Protein AF-Q0IAP7-F1 (afdb_monomer)

Secondary structure (DSSP, 8-state):
--HHHHHHHTT-EEEEEEEEEETTS-HHHHHHHHHHHHHHHHTSTTEEEEEEEEEEEETTEEEEEEEEEE--SSHHHHHHHHHHHHHHHHHHHHHTT---PPPPP-----------

pLDDT: mean 73.9, std 14.33, range [40.41, 90.19]

Sequence (116 aa):
MLMRLDESLARIHCYEITIGDSCSTDSEQLVRVPDLRRSAVNDDLHLHYFDCRLLKIFSCRYVYDLKISSLHRMQYDFGDSVLRLQQLFIQVLTENNIEFRFPSQALFVESFYSEL

Foldseek 3Di:
DPVVVVVVPPAFDKDKDKDKFALVDDPVLVVCLFVLLQVLQVVDPFKHWDDKDQDDCDLRIGIIITMMTGPDPDPVVVVVVVVVSVVSSQVSCVVSVTHHDDRDDDDDDDPPPPDD

Radius of gyration: 20.18 Å; Cα contacts (8 Å, |Δi|>4): 138; chains: 1; bounding box: 42×42×74 Å

Nearest PDB structures (foldseek):
  6zyd-assembly1_E  TM=8.419E-01  e=1.193E-04  Escherichia coli K-12
  8tdj-assembly1_B  TM=6.997E-01  e=2.767E-04  Arabidopsis thaliana
  7n5e-assembly1_F  TM=6.146E-01  e=3.359E-04  Dionaea muscipula
  3udc-assembly1_G  TM=7.265E-01  e=8.001E-03  Caldanaerobacter subterraneus subsp. tengcongensis MB4
  3t9n-assembly1_A  TM=6.974E-01  e=9.106E-03  Caldanaerobacter subterraneus subsp. tengcongensis

Mean predicted aligned error: 11.21 Å

Solvent-accessible surface area (backbone atoms only — not comparable to full-atom values): 6991 Å² total; per-residue (Å²): 143,66,70,74,58,58,72,69,59,73,61,71,47,74,44,81,45,80,47,72,39,27,58,87,44,51,74,75,56,58,71,43,49,48,58,55,49,45,52,54,38,62,72,38,91,50,41,41,73,74,49,59,44,83,72,48,78,53,73,68,20,44,26,28,41,36,34,32,37,35,65,58,91,47,73,64,62,42,51,53,49,51,53,51,46,52,52,45,48,53,50,58,32,47,79,68,69,40,56,76,62,73,88,69,81,90,81,84,79,83,80,80,77,77,85,127

Structure (mmCIF, N/CA/C/O backbone):
data_AF-Q0IAP7-F1
#
_entry.id   AF-Q0IAP7-F1
#
loop_
_atom_site.group_PDB
_atom_site.id
_atom_site.type_symbol
_atom_site.label_atom_id
_atom_site.label_alt_id
_atom_site.label_comp_id
_atom_site.label_asym_id
_atom_site.label_entity_id
_atom_site.label_seq_id
_atom_site.pdbx_PDB_ins_code
_atom_site.Cartn_x
_atom_site.Cartn_y
_atom_site.Cartn_z
_atom_site.occupancy
_atom_site.B_iso_or_equiv
_atom_site.auth_seq_id
_atom_site.auth_comp_id
_atom_site.auth_asym_id
_atom_site.auth_atom_id
_atom_site.pdbx_PDB_model_num
ATOM 1 N N . MET A 1 1 ? 21.430 -22.429 -25.562 1.00 41.62 1 MET A N 1
ATOM 2 C CA . MET A 1 1 ? 20.606 -21.216 -25.363 1.00 41.62 1 MET A CA 1
ATOM 3 C C . MET A 1 1 ? 20.065 -21.203 -23.935 1.00 41.62 1 MET A C 1
ATOM 5 O O . MET A 1 1 ? 18.926 -21.577 -23.719 1.00 41.62 1 MET A O 1
ATOM 9 N N . LEU A 1 2 ? 20.897 -20.835 -22.959 1.00 46.38 2 LEU A N 1
ATOM 10 C CA . LEU A 1 2 ? 20.485 -20.634 -21.555 1.00 46.38 2 LEU A CA 1
ATOM 11 C C . LEU A 1 2 ? 20.930 -19.258 -21.014 1.00 46.38 2 LEU A C 1
ATOM 13 O O . LEU A 1 2 ? 20.335 -18.751 -20.077 1.00 46.38 2 LEU A O 1
ATOM 17 N N . MET A 1 3 ? 21.886 -18.590 -21.673 1.00 40.41 3 MET A N 1
ATOM 18 C CA . MET A 1 3 ? 22.443 -17.298 -21.237 1.00 40.41 3 MET A CA 1
ATOM 19 C C . MET A 1 3 ? 21.501 -16.086 -21.347 1.00 40.41 3 MET A C 1
ATOM 21 O O . MET A 1 3 ? 21.787 -15.057 -20.753 1.00 40.41 3 MET A O 1
ATOM 25 N N . ARG A 1 4 ? 20.375 -16.170 -22.072 1.00 45.00 4 ARG A N 1
ATOM 26 C CA . ARG A 1 4 ? 19.440 -15.030 -22.199 1.00 45.00 4 ARG A CA 1
ATOM 27 C C . ARG A 1 4 ? 18.468 -14.876 -21.023 1.00 45.00 4 ARG A C 1
ATOM 29 O O . ARG A 1 4 ? 17.887 -13.807 -20.863 1.00 45.00 4 ARG A O 1
ATOM 36 N N . LEU A 1 5 ? 18.293 -15.917 -20.207 1.00 45.16 5 LEU A N 1
ATOM 37 C CA . LEU A 1 5 ? 17.483 -15.834 -18.987 1.00 45.16 5 LEU A CA 1
ATOM 38 C C . LEU A 1 5 ? 18.272 -15.197 -17.833 1.00 45.16 5 LEU A C 1
ATOM 40 O O . LEU A 1 5 ? 17.707 -14.389 -17.103 1.00 45.16 5 LEU A O 1
ATOM 44 N N . ASP A 1 6 ? 19.579 -15.462 -17.737 1.00 41.22 6 ASP A N 1
ATOM 45 C CA . ASP A 1 6 ? 20.443 -14.902 -16.684 1.00 41.22 6 ASP A CA 1
ATOM 46 C C . ASP A 1 6 ? 20.660 -13.390 -16.812 1.00 41.22 6 ASP A C 1
ATOM 48 O O . ASP A 1 6 ? 20.640 -12.672 -15.816 1.00 41.22 6 ASP A O 1
ATOM 52 N N . GLU A 1 7 ? 20.795 -12.870 -18.033 1.00 40.44 7 GLU A N 1
ATOM 53 C CA . GLU A 1 7 ? 20.977 -11.425 -18.245 1.00 40.44 7 GLU A CA 1
ATOM 54 C C . GLU A 1 7 ? 19.710 -10.614 -17.906 1.00 40.44 7 GLU A C 1
ATOM 56 O O . GLU A 1 7 ? 19.789 -9.437 -17.556 1.00 40.44 7 GLU A O 1
ATOM 61 N N . SER A 1 8 ? 18.539 -11.260 -17.947 1.00 43.84 8 SER A N 1
ATOM 62 C CA . SER A 1 8 ? 17.238 -10.651 -17.628 1.00 43.84 8 SER A CA 1
ATOM 63 C C . SER A 1 8 ? 16.904 -10.705 -16.130 1.00 43.84 8 SER A C 1
ATOM 65 O O . SER A 1 8 ? 16.124 -9.890 -15.643 1.00 43.84 8 SER A O 1
ATOM 67 N N . LEU A 1 9 ? 17.500 -11.646 -15.388 1.00 46.50 9 LEU A N 1
ATOM 68 C CA . LEU A 1 9 ? 17.323 -11.810 -13.938 1.00 46.50 9 LEU A CA 1
ATOM 69 C C . LEU A 1 9 ? 18.089 -10.758 -13.116 1.00 46.50 9 LEU A C 1
ATOM 71 O O . LEU A 1 9 ? 17.853 -10.606 -11.919 1.00 46.50 9 LEU A O 1
ATOM 75 N N . ALA A 1 10 ? 18.999 -10.015 -13.748 1.00 45.06 10 ALA A N 1
ATOM 76 C CA . ALA A 1 10 ? 20.065 -9.301 -13.057 1.00 45.06 10 ALA A CA 1
ATOM 77 C C . ALA A 1 10 ? 19.661 -8.045 -12.260 1.00 45.06 10 ALA A C 1
ATOM 79 O O . ALA A 1 10 ? 20.521 -7.498 -11.572 1.00 45.06 10 ALA A O 1
ATOM 80 N N . ARG A 1 11 ? 18.415 -7.544 -12.303 1.00 54.16 11 ARG A N 1
ATOM 81 C CA . ARG A 1 11 ? 18.027 -6.341 -11.521 1.00 54.16 11 ARG A CA 1
ATOM 82 C C . ARG A 1 11 ? 16.580 -6.350 -11.026 1.00 54.16 11 ARG A C 1
ATOM 84 O O . ARG A 1 11 ? 15.934 -5.307 -11.009 1.00 54.16 11 ARG A O 1
ATOM 91 N N . ILE A 1 12 ? 16.060 -7.504 -10.609 1.00 56.03 12 ILE A N 1
ATOM 92 C CA . ILE A 1 12 ? 14.831 -7.505 -9.802 1.00 56.03 12 ILE A CA 1
ATOM 93 C C . ILE A 1 12 ? 15.219 -7.004 -8.411 1.00 56.03 12 ILE A C 1
ATOM 95 O O . ILE A 1 12 ? 15.738 -7.749 -7.581 1.00 56.03 12 ILE A O 1
ATOM 99 N N . HIS A 1 13 ? 15.027 -5.711 -8.173 1.00 64.12 13 HIS A N 1
ATOM 100 C CA . HIS A 1 13 ? 15.222 -5.137 -6.853 1.00 64.12 13 HIS A CA 1
ATOM 101 C C . HIS A 1 13 ? 13.958 -5.394 -6.028 1.00 64.12 13 HIS A C 1
ATOM 103 O O . HIS A 1 13 ? 12.904 -4.824 -6.313 1.00 64.12 13 HIS A O 1
ATOM 109 N N . CYS A 1 14 ? 14.059 -6.284 -5.039 1.00 66.81 14 CYS A N 1
ATOM 110 C CA . CYS A 1 14 ? 13.007 -6.514 -4.052 1.00 66.81 14 CYS A CA 1
ATOM 111 C C . CYS A 1 14 ? 13.103 -5.462 -2.944 1.00 66.81 14 CYS A C 1
ATOM 113 O O . CYS A 1 14 ? 14.175 -5.247 -2.378 1.00 66.81 14 CYS A O 1
ATOM 115 N N . TYR A 1 15 ? 11.975 -4.840 -2.623 1.00 70.69 15 TYR A N 1
ATOM 116 C CA . TYR A 1 15 ? 11.848 -3.819 -1.593 1.00 70.69 15 TYR A CA 1
ATOM 117 C C . TYR A 1 15 ? 10.799 -4.226 -0.566 1.00 70.69 15 TYR A C 1
ATOM 119 O O . TYR A 1 15 ? 9.748 -4.776 -0.905 1.00 70.69 15 TYR A O 1
ATOM 127 N N . GLU A 1 16 ? 11.101 -3.914 0.690 1.00 73.31 16 GLU A N 1
ATOM 128 C CA . GLU A 1 16 ? 10.215 -4.091 1.834 1.00 73.31 16 GLU A CA 1
ATOM 129 C C . GLU A 1 16 ? 9.838 -2.705 2.366 1.00 73.31 16 GLU A C 1
ATOM 131 O O . GLU A 1 16 ? 10.711 -1.888 2.670 1.00 73.31 16 GLU A O 1
ATOM 136 N N . ILE A 1 17 ? 8.539 -2.411 2.419 1.00 75.81 17 ILE A N 1
ATOM 137 C CA . ILE A 1 17 ? 7.989 -1.125 2.849 1.00 75.81 17 ILE A CA 1
ATOM 138 C C . ILE A 1 17 ? 7.057 -1.379 4.029 1.00 75.81 17 ILE A C 1
ATOM 140 O O . ILE A 1 17 ? 6.057 -2.082 3.912 1.00 75.81 17 ILE A O 1
ATOM 144 N N . THR A 1 18 ? 7.355 -0.767 5.172 1.00 69.12 18 THR A N 1
ATOM 145 C CA . THR A 1 18 ? 6.487 -0.832 6.352 1.00 69.12 18 THR A CA 1
ATOM 146 C C . THR A 1 18 ? 5.528 0.355 6.376 1.00 69.12 18 THR A C 1
ATOM 148 O O . THR A 1 18 ? 5.967 1.504 6.369 1.00 69.12 18 THR A O 1
ATOM 151 N N . ILE A 1 19 ? 4.222 0.088 6.452 1.00 70.62 19 ILE A N 1
ATOM 152 C CA . ILE A 1 19 ? 3.169 1.115 6.457 1.00 70.62 19 ILE A CA 1
ATOM 153 C C . ILE A 1 19 ? 2.251 0.887 7.659 1.00 70.62 19 ILE A C 1
ATOM 155 O O . ILE A 1 19 ? 1.795 -0.230 7.891 1.00 70.62 19 ILE A O 1
ATOM 159 N N . GLY A 1 20 ? 1.995 1.933 8.447 1.00 64.62 20 GLY A N 1
ATOM 160 C CA . GLY A 1 20 ? 1.110 1.864 9.613 1.00 64.62 20 GLY A CA 1
ATOM 161 C C . GLY A 1 20 ? -0.227 2.560 9.380 1.00 64.62 20 GLY A C 1
ATOM 162 O O . GLY A 1 20 ? -0.230 3.769 9.186 1.00 64.62 20 GLY A O 1
ATOM 163 N N . ASP A 1 21 ? -1.330 1.822 9.494 1.00 70.50 21 ASP A N 1
ATOM 164 C CA . ASP A 1 21 ? -2.717 2.301 9.384 1.00 70.50 21 ASP A CA 1
ATOM 165 C C . ASP A 1 21 ? -3.355 2.491 10.772 1.00 70.50 21 ASP A C 1
ATOM 167 O O . ASP A 1 21 ? -2.863 1.946 11.763 1.00 70.50 21 ASP A O 1
ATOM 171 N N . SER A 1 22 ? -4.443 3.260 10.904 1.00 64.75 22 SER A N 1
ATOM 172 C CA . SER A 1 22 ? -5.064 3.492 12.223 1.00 64.75 22 SER A CA 1
ATOM 173 C C . SER A 1 22 ? -5.888 2.318 12.761 1.00 64.75 22 SER A C 1
ATOM 175 O O . SER A 1 22 ? -6.468 1.531 12.013 1.00 64.75 22 SER A O 1
ATOM 177 N N . CYS A 1 23 ? -6.006 2.258 14.093 1.00 55.62 23 CYS A N 1
ATOM 178 C CA . CYS A 1 23 ? -6.822 1.277 14.814 1.00 55.62 23 CYS A CA 1
ATOM 179 C C . CYS A 1 23 ? -8.335 1.574 14.845 1.00 55.62 23 CYS A C 1
ATOM 181 O O . CYS A 1 23 ? -9.081 0.775 15.401 1.00 55.62 23 CYS A O 1
ATOM 183 N N . SER A 1 24 ? -8.813 2.690 14.280 1.00 58.34 24 SER A N 1
ATOM 184 C CA . SER A 1 24 ? -10.261 2.981 14.195 1.00 58.34 24 SER A CA 1
ATOM 185 C C . SER A 1 24 ? -10.964 2.289 13.023 1.00 58.34 24 SER A C 1
ATOM 187 O O . SER A 1 24 ? -12.164 2.460 12.847 1.00 58.34 24 SER A O 1
ATOM 189 N N . THR A 1 25 ? -10.214 1.523 12.238 1.00 64.56 25 THR A N 1
ATOM 190 C CA . THR A 1 25 ? -10.688 0.747 11.093 1.00 64.56 25 THR A CA 1
ATOM 191 C C . THR A 1 25 ? -11.423 -0.507 11.579 1.00 64.56 25 THR A C 1
ATOM 193 O O . THR A 1 25 ? -10.879 -1.240 12.409 1.00 64.56 25 THR A O 1
ATOM 196 N N . ASP A 1 26 ? -12.639 -0.763 11.086 1.00 71.56 26 ASP A N 1
ATOM 197 C CA . ASP A 1 26 ? -13.395 -1.976 11.426 1.00 71.56 26 ASP A CA 1
ATOM 198 C C . ASP A 1 26 ? -12.645 -3.229 10.935 1.00 71.56 26 ASP A C 1
ATOM 200 O O . ASP A 1 26 ? -11.905 -3.203 9.947 1.00 71.56 26 ASP A O 1
ATOM 204 N N . SER A 1 27 ? -12.845 -4.349 11.622 1.00 72.19 27 SER A N 1
ATOM 205 C CA . SER A 1 27 ? -12.307 -5.662 11.270 1.00 72.19 27 SER A CA 1
ATOM 206 C C . SER A 1 27 ? -12.535 -6.024 9.797 1.00 72.19 27 SER A C 1
ATOM 208 O O . SER A 1 27 ? -11.614 -6.506 9.137 1.00 72.19 27 SER A O 1
ATOM 210 N N . GLU A 1 28 ? -13.710 -5.712 9.244 1.00 76.06 28 GLU A N 1
ATOM 211 C CA . GLU A 1 28 ? -14.027 -5.953 7.832 1.00 76.06 28 GLU A CA 1
ATOM 212 C C . GLU A 1 28 ? -13.189 -5.097 6.872 1.00 76.06 28 GLU A C 1
ATOM 214 O O . GLU A 1 28 ? -12.801 -5.560 5.798 1.00 76.06 28 GLU A O 1
ATOM 219 N N . GLN A 1 29 ? -12.883 -3.854 7.249 1.00 77.12 29 GLN A N 1
ATOM 220 C CA . GLN A 1 29 ? -12.046 -2.952 6.458 1.00 77.12 29 GLN A CA 1
ATOM 221 C C . GLN A 1 29 ? -10.572 -3.386 6.500 1.00 77.12 29 GLN A C 1
ATOM 223 O O . GLN A 1 29 ? -9.886 -3.334 5.479 1.00 77.12 29 GLN A O 1
ATOM 228 N N . LEU A 1 30 ? -10.094 -3.891 7.643 1.00 78.25 30 LEU A N 1
ATOM 229 C CA . LEU A 1 30 ? -8.715 -4.373 7.807 1.00 78.25 30 LEU A CA 1
ATOM 230 C C . LEU A 1 30 ? -8.381 -5.571 6.922 1.00 78.25 30 LEU A C 1
ATOM 232 O O . LEU A 1 30 ? -7.260 -5.670 6.419 1.00 78.25 30 LEU A O 1
ATOM 236 N N . VAL A 1 31 ? -9.351 -6.463 6.707 1.00 83.75 31 VAL A N 1
ATOM 237 C CA . VAL A 1 31 ? -9.198 -7.611 5.800 1.00 83.75 31 VAL A CA 1
ATOM 238 C C . VAL A 1 31 ? -9.013 -7.151 4.351 1.00 83.75 31 VAL A C 1
ATOM 240 O O . VAL A 1 31 ? -8.331 -7.822 3.584 1.00 83.75 31 VAL A O 1
ATOM 243 N N . ARG A 1 32 ? -9.558 -5.985 3.980 1.00 85.56 32 ARG A N 1
ATOM 244 C CA . ARG A 1 32 ? -9.474 -5.438 2.615 1.00 85.56 32 ARG A CA 1
ATOM 245 C C . ARG A 1 32 ? -8.181 -4.667 2.342 1.00 85.56 32 ARG A C 1
ATOM 247 O O . ARG A 1 32 ? -7.823 -4.503 1.179 1.00 85.56 32 ARG A O 1
ATOM 254 N N . VAL A 1 33 ? -7.458 -4.215 3.372 1.00 85.44 33 VAL A N 1
ATOM 255 C CA . VAL A 1 33 ? -6.230 -3.402 3.220 1.00 85.44 33 VAL A CA 1
ATOM 256 C C . VAL A 1 33 ? -5.183 -4.049 2.296 1.00 85.44 33 VAL A C 1
ATOM 258 O O . VAL A 1 33 ? -4.673 -3.348 1.417 1.00 85.44 33 VAL A O 1
ATOM 261 N N . PRO A 1 34 ? -4.851 -5.353 2.417 1.00 88.00 34 PRO A N 1
ATOM 262 C CA . PRO A 1 34 ? -3.897 -5.993 1.511 1.00 88.00 34 PRO A CA 1
ATOM 263 C C . PRO A 1 34 ? -4.334 -5.955 0.044 1.00 88.00 34 PRO A C 1
ATOM 265 O O . PRO A 1 34 ? -3.513 -5.671 -0.827 1.00 88.00 34 PRO A O 1
ATOM 268 N N . ASP A 1 35 ? -5.618 -6.190 -0.232 1.00 89.06 35 ASP A N 1
ATOM 269 C CA . ASP A 1 35 ? -6.149 -6.201 -1.597 1.00 89.06 35 ASP A CA 1
ATOM 270 C C . ASP A 1 35 ? -6.211 -4.790 -2.197 1.00 89.06 35 ASP A C 1
ATOM 272 O O . ASP A 1 35 ? -5.830 -4.598 -3.352 1.00 89.06 35 ASP A O 1
ATOM 276 N N . LEU A 1 36 ? -6.589 -3.786 -1.399 1.00 88.31 36 LEU A N 1
ATOM 277 C CA . LEU A 1 36 ? -6.559 -2.377 -1.802 1.00 88.31 36 LEU A CA 1
ATOM 278 C C . LEU A 1 36 ? -5.141 -1.931 -2.179 1.00 88.31 36 LEU A C 1
ATOM 280 O O . LEU A 1 36 ? -4.930 -1.299 -3.215 1.00 88.31 36 LEU A O 1
ATOM 284 N N . ARG A 1 37 ? -4.142 -2.314 -1.377 1.00 87.44 37 ARG A N 1
ATOM 285 C CA . ARG A 1 37 ? -2.737 -2.014 -1.680 1.00 87.44 37 ARG A CA 1
ATOM 286 C C . ARG A 1 37 ? -2.219 -2.784 -2.880 1.00 87.44 37 ARG A C 1
ATOM 288 O O . ARG A 1 37 ? -1.470 -2.215 -3.665 1.00 87.44 37 ARG A O 1
ATOM 295 N N . ARG A 1 38 ? -2.621 -4.045 -3.058 1.00 90.19 38 ARG A N 1
ATOM 296 C CA . ARG A 1 38 ? -2.292 -4.805 -4.269 1.00 90.19 38 ARG A CA 1
ATOM 297 C C . ARG A 1 38 ? -2.809 -4.086 -5.513 1.00 90.19 38 ARG A C 1
ATOM 299 O O . ARG A 1 38 ? -2.054 -3.954 -6.470 1.00 90.19 38 ARG A O 1
ATOM 306 N N . SER A 1 39 ? -4.054 -3.606 -5.485 1.00 89.75 39 SER A N 1
ATOM 307 C CA . SER A 1 39 ? -4.630 -2.846 -6.598 1.00 89.75 39 SER A CA 1
ATOM 308 C C . SER A 1 39 ? -3.795 -1.607 -6.913 1.00 89.75 39 SER A C 1
ATOM 310 O O . SER A 1 39 ? -3.367 -1.450 -8.048 1.00 89.75 39 SER A O 1
ATOM 312 N N . ALA A 1 40 ? -3.472 -0.796 -5.902 1.00 87.81 40 ALA A N 1
ATOM 313 C CA . ALA A 1 40 ? -2.684 0.422 -6.090 1.00 87.81 40 ALA A CA 1
ATOM 314 C C . ALA A 1 40 ? -1.238 0.160 -6.560 1.00 87.81 40 ALA A C 1
ATOM 316 O O . ALA A 1 40 ? -0.684 0.957 -7.309 1.00 87.81 40 ALA A O 1
ATOM 317 N N . VAL A 1 41 ? -0.610 -0.956 -6.159 1.00 88.44 41 VAL A N 1
ATOM 318 C CA . VAL A 1 41 ? 0.705 -1.356 -6.702 1.00 88.44 41 VAL A CA 1
ATOM 319 C C . VAL A 1 41 ? 0.598 -1.715 -8.182 1.00 88.44 41 VAL A C 1
ATOM 321 O O . VAL A 1 41 ? 1.483 -1.360 -8.954 1.00 88.44 41 VAL A O 1
ATOM 324 N N . ASN A 1 42 ? -0.477 -2.398 -8.579 1.00 88.50 42 ASN A N 1
ATOM 325 C CA . ASN A 1 42 ? -0.687 -2.829 -9.960 1.00 88.50 42 ASN A CA 1
ATOM 326 C C . ASN A 1 42 ? -1.016 -1.675 -10.924 1.00 88.50 42 ASN A C 1
ATOM 328 O O . ASN A 1 42 ? -0.972 -1.888 -12.136 1.00 88.50 42 ASN A O 1
ATOM 332 N N . ASP A 1 43 ? -1.312 -0.477 -10.415 1.00 87.00 43 ASP A N 1
ATOM 333 C CA . ASP A 1 43 ? -1.475 0.722 -11.243 1.00 87.00 43 ASP A CA 1
ATOM 334 C C . ASP A 1 43 ? -0.129 1.223 -11.811 1.00 87.00 43 ASP A C 1
ATOM 336 O O . ASP A 1 43 ? -0.105 1.894 -12.846 1.00 87.00 43 ASP A O 1
ATOM 340 N N . ASP A 1 44 ? 1.005 0.879 -11.183 1.00 83.81 44 ASP A N 1
ATOM 341 C CA . ASP A 1 44 ? 2.343 1.181 -11.705 1.00 83.81 44 ASP A CA 1
ATOM 342 C C . ASP A 1 44 ? 2.901 -0.011 -12.503 1.00 83.81 44 ASP A C 1
ATOM 344 O O . ASP A 1 44 ? 3.187 -1.079 -11.967 1.00 83.81 44 ASP A O 1
ATOM 348 N N . LEU A 1 45 ? 3.117 0.196 -13.806 1.00 85.12 45 LEU A N 1
ATOM 349 C CA . LEU A 1 45 ? 3.608 -0.826 -14.743 1.00 85.12 45 LEU A CA 1
ATOM 350 C C . LEU A 1 45 ? 5.008 -1.373 -14.414 1.00 85.12 45 LEU A C 1
ATOM 352 O O . LEU A 1 45 ? 5.391 -2.422 -14.933 1.00 85.12 45 LEU A O 1
ATOM 356 N N . HIS A 1 46 ? 5.793 -0.656 -13.610 1.00 85.25 46 HIS A N 1
ATOM 357 C CA . HIS A 1 46 ? 7.166 -1.022 -13.262 1.00 85.25 46 HIS A CA 1
ATOM 358 C C . HIS A 1 46 ? 7.291 -1.596 -11.851 1.00 85.25 46 HIS A C 1
ATOM 360 O O . HIS A 1 46 ? 8.400 -1.975 -11.450 1.00 85.25 46 HIS A O 1
ATOM 366 N N . LEU A 1 47 ? 6.192 -1.648 -11.098 1.00 87.69 47 LEU A N 1
ATOM 367 C CA . LEU A 1 47 ? 6.129 -2.289 -9.796 1.00 87.69 47 LEU A CA 1
ATOM 368 C C . LEU A 1 47 ? 5.381 -3.616 -9.895 1.00 87.69 47 LEU A C 1
ATOM 370 O O . LEU A 1 47 ? 4.444 -3.789 -10.669 1.00 87.69 47 LEU A O 1
ATOM 374 N N . HIS A 1 48 ? 5.792 -4.569 -9.068 1.00 88.31 48 HIS A N 1
ATOM 375 C CA . HIS A 1 48 ? 5.079 -5.829 -8.919 1.00 88.31 48 HIS A CA 1
ATOM 376 C C . HIS A 1 48 ? 4.854 -6.127 -7.450 1.00 88.31 48 HIS A C 1
ATOM 378 O O . HIS A 1 48 ? 5.790 -6.103 -6.649 1.00 88.31 48 HIS A O 1
ATOM 384 N N . TYR A 1 49 ? 3.607 -6.431 -7.111 1.00 88.88 49 TYR A N 1
ATOM 385 C CA . TYR A 1 49 ? 3.216 -6.873 -5.784 1.00 88.88 49 TYR A CA 1
ATOM 386 C C . TYR A 1 49 ? 3.691 -8.309 -5.520 1.00 88.88 49 TYR A C 1
ATOM 388 O O . TYR A 1 49 ? 3.475 -9.190 -6.353 1.00 88.88 49 TYR A O 1
ATOM 396 N N . PHE A 1 50 ? 4.248 -8.563 -4.333 1.00 87.31 50 PHE A N 1
ATOM 397 C CA . PHE A 1 50 ? 4.498 -9.921 -3.839 1.00 87.31 50 PHE A CA 1
ATOM 398 C C . PHE A 1 50 ? 3.605 -10.289 -2.666 1.00 87.31 50 PHE A C 1
ATOM 400 O O . PHE A 1 50 ? 2.909 -11.300 -2.712 1.00 87.31 50 PHE A O 1
ATOM 407 N N . ASP A 1 51 ? 3.659 -9.497 -1.598 1.00 86.44 51 ASP A N 1
ATOM 408 C CA . ASP A 1 51 ? 3.002 -9.832 -0.342 1.00 86.44 51 ASP A CA 1
ATOM 409 C C . ASP A 1 51 ? 2.674 -8.573 0.461 1.00 86.44 51 ASP A C 1
ATOM 411 O O . ASP A 1 51 ? 3.346 -7.552 0.338 1.00 86.44 51 ASP A O 1
ATOM 415 N N . CYS A 1 52 ? 1.636 -8.648 1.283 1.00 88.00 52 CYS A N 1
ATOM 416 C CA . CYS A 1 52 ? 1.232 -7.600 2.205 1.00 88.00 52 CYS A CA 1
ATOM 417 C C . CYS A 1 52 ? 0.610 -8.268 3.423 1.00 88.00 52 CYS A C 1
ATOM 419 O O . CYS A 1 52 ? -0.460 -8.872 3.336 1.00 88.00 52 CYS A O 1
ATOM 421 N N . ARG A 1 53 ? 1.283 -8.158 4.566 1.00 87.62 53 ARG A N 1
ATOM 422 C CA . ARG A 1 53 ? 0.900 -8.863 5.793 1.00 87.62 53 ARG A CA 1
ATOM 423 C C . ARG A 1 53 ? 0.876 -7.924 6.982 1.00 87.62 53 ARG A C 1
ATOM 425 O O . ARG A 1 53 ? 1.730 -7.050 7.106 1.00 87.62 53 ARG A O 1
ATOM 432 N N . LEU A 1 54 ? -0.078 -8.126 7.884 1.00 86.06 54 LEU A N 1
ATOM 433 C CA . LEU A 1 54 ? -0.083 -7.432 9.167 1.00 86.06 54 LEU A CA 1
ATOM 434 C C . LEU A 1 54 ? 1.094 -7.948 10.007 1.00 86.06 54 LEU A C 1
ATOM 436 O O . LEU A 1 54 ? 1.158 -9.128 10.338 1.00 86.06 54 LEU A O 1
ATOM 440 N N . LEU A 1 55 ? 2.027 -7.062 10.338 1.00 85.31 55 LEU A N 1
ATOM 441 C CA . LEU A 1 55 ? 3.244 -7.380 11.078 1.00 85.31 55 LEU A CA 1
ATOM 442 C C . LEU A 1 55 ? 3.054 -7.216 12.587 1.00 85.31 55 LEU A C 1
ATOM 444 O O . LEU A 1 55 ? 3.490 -8.068 13.358 1.00 85.31 55 LEU A O 1
ATOM 448 N N . LYS A 1 56 ? 2.423 -6.122 13.028 1.00 83.00 56 LYS A N 1
ATOM 449 C CA . LYS A 1 56 ? 2.137 -5.879 14.452 1.00 83.00 56 LYS 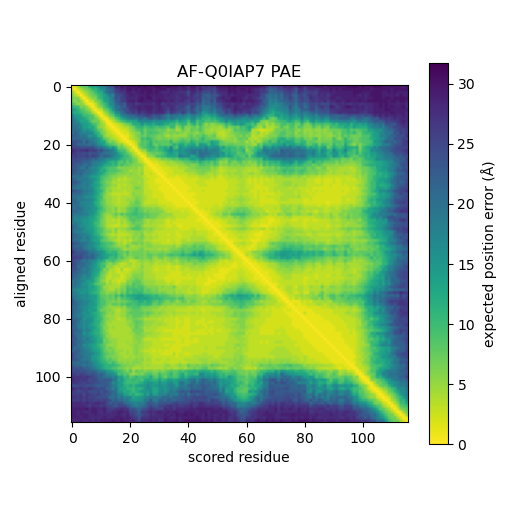A CA 1
ATOM 450 C C . LYS A 1 56 ? 1.030 -4.856 14.660 1.00 83.00 56 LYS A C 1
ATOM 452 O O . LYS A 1 56 ? 0.784 -4.012 13.805 1.00 83.00 56 LYS A O 1
ATOM 457 N N . ILE A 1 57 ? 0.444 -4.875 15.852 1.00 81.50 57 ILE A N 1
ATOM 458 C CA . ILE A 1 57 ? -0.399 -3.791 16.361 1.00 81.50 57 ILE A CA 1
ATOM 459 C C . ILE A 1 57 ? 0.452 -2.974 17.336 1.00 81.50 57 ILE A C 1
ATOM 461 O O . ILE A 1 57 ? 1.010 -3.528 18.282 1.00 81.50 57 ILE A O 1
ATOM 465 N N . PHE A 1 58 ? 0.610 -1.674 17.095 1.00 74.19 58 PHE A N 1
ATOM 466 C CA . PHE A 1 58 ? 1.464 -0.805 17.911 1.00 74.19 58 PHE A CA 1
ATOM 467 C C . PHE A 1 58 ? 0.870 0.598 18.040 1.00 74.19 58 PHE A C 1
ATOM 469 O O . PHE A 1 58 ? 0.512 1.198 17.034 1.00 74.19 58 PHE A O 1
ATOM 476 N N . SER A 1 59 ? 0.779 1.135 19.263 1.00 71.94 59 SER A N 1
ATOM 477 C CA . SER A 1 59 ? 0.272 2.495 19.537 1.00 71.94 59 SER A CA 1
ATOM 478 C C . SER A 1 59 ? -1.058 2.820 18.840 1.00 71.94 59 SER A C 1
ATOM 480 O O . SER A 1 59 ? -1.187 3.863 18.199 1.00 71.94 59 SER A O 1
ATOM 482 N N . CYS A 1 60 ? -2.035 1.911 18.937 1.00 70.56 60 CYS A N 1
ATOM 483 C CA . CYS A 1 60 ? -3.324 2.026 18.246 1.00 70.56 60 CYS A CA 1
ATOM 484 C C . CYS A 1 60 ? -3.174 2.167 16.718 1.00 70.56 60 CYS A C 1
ATOM 486 O O . CYS A 1 60 ? -3.898 2.935 16.076 1.00 70.56 60 CYS A O 1
ATOM 488 N N . ARG A 1 61 ? -2.244 1.410 16.127 1.00 74.62 61 ARG A N 1
ATOM 489 C CA . ARG A 1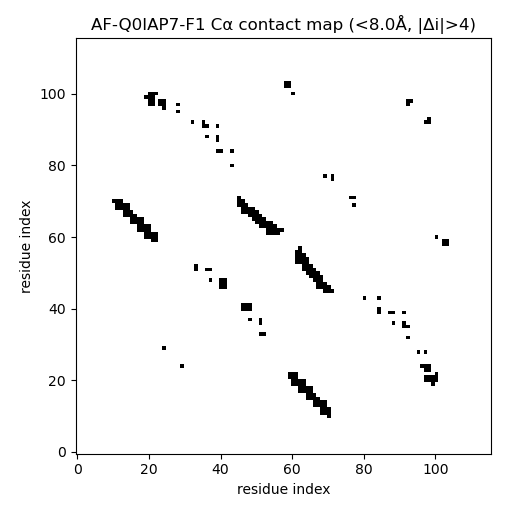 61 ? -2.052 1.287 14.678 1.00 74.62 61 ARG A CA 1
ATOM 490 C C . ARG A 1 61 ? -1.853 -0.161 14.260 1.00 74.62 61 ARG A C 1
ATOM 492 O O . ARG A 1 61 ? -1.190 -0.918 14.969 1.00 74.62 61 ARG A O 1
ATOM 499 N N . TYR A 1 62 ? -2.364 -0.502 13.086 1.00 80.69 62 TYR A N 1
ATOM 500 C CA . TYR A 1 62 ? -2.091 -1.751 12.389 1.00 80.69 62 TYR A CA 1
ATOM 501 C C . TYR A 1 62 ? -0.904 -1.536 11.457 1.00 80.69 62 TYR A C 1
ATOM 503 O O . TYR A 1 62 ? -0.970 -0.748 10.521 1.00 80.69 62 TYR A O 1
ATOM 511 N N . VAL A 1 63 ? 0.220 -2.184 11.743 1.00 81.94 63 VAL A N 1
ATOM 512 C CA . VAL A 1 63 ? 1.445 -2.046 10.954 1.00 81.94 63 VAL A CA 1
ATOM 513 C C . VAL A 1 63 ? 1.545 -3.211 9.996 1.00 81.94 63 VAL A C 1
ATOM 515 O O . VAL A 1 63 ? 1.631 -4.356 10.432 1.00 81.94 63 VAL A O 1
ATOM 518 N N . TYR A 1 64 ? 1.587 -2.908 8.709 1.00 84.88 64 TYR A N 1
ATOM 519 C CA . TYR A 1 64 ? 1.715 -3.875 7.636 1.00 84.88 64 TYR A CA 1
ATOM 520 C C . TYR A 1 64 ? 3.099 -3.809 7.001 1.00 84.88 64 TYR A C 1
ATOM 522 O O . TYR A 1 64 ? 3.710 -2.746 6.878 1.00 84.88 64 TYR A O 1
ATOM 530 N N . ASP A 1 65 ? 3.552 -4.972 6.574 1.00 85.44 65 ASP A N 1
ATOM 531 C CA . ASP A 1 65 ? 4.751 -5.193 5.790 1.00 85.44 65 ASP A CA 1
ATOM 532 C C . ASP A 1 65 ? 4.336 -5.463 4.339 1.00 85.44 65 ASP A C 1
ATOM 534 O O . ASP A 1 65 ? 3.620 -6.433 4.087 1.00 85.44 65 ASP A O 1
ATOM 538 N N . LEU A 1 66 ? 4.729 -4.581 3.416 1.00 86.19 66 LEU A N 1
ATOM 539 C CA . LEU A 1 66 ? 4.465 -4.673 1.982 1.00 86.19 66 LEU A CA 1
ATOM 540 C C . LEU A 1 66 ? 5.759 -5.018 1.240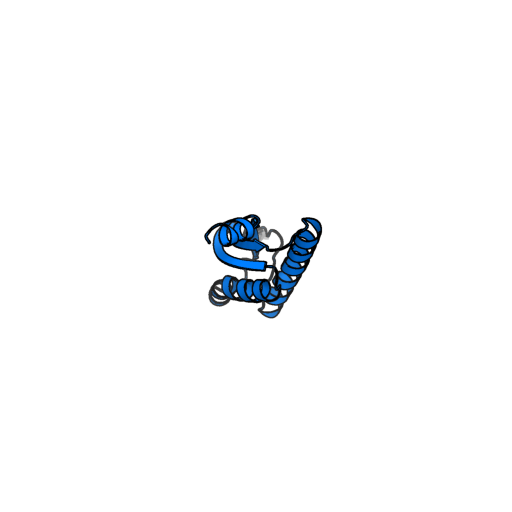 1.00 86.19 66 LEU A C 1
ATOM 542 O O . LEU A 1 66 ? 6.746 -4.287 1.311 1.00 86.19 66 LEU A O 1
ATOM 546 N N . LYS A 1 67 ? 5.713 -6.084 0.444 1.00 86.38 67 LYS A N 1
ATOM 547 C CA . LYS A 1 67 ? 6.815 -6.545 -0.398 1.00 86.38 67 LYS A CA 1
ATOM 548 C C . LYS A 1 67 ? 6.490 -6.327 -1.862 1.00 86.38 67 LYS A C 1
ATOM 550 O O . LYS A 1 67 ? 5.477 -6.822 -2.360 1.00 86.38 67 LYS A O 1
ATOM 555 N N . ILE A 1 68 ? 7.381 -5.620 -2.549 1.00 86.81 68 ILE A N 1
ATOM 556 C CA . ILE A 1 68 ? 7.276 -5.324 -3.980 1.00 86.81 68 ILE A CA 1
ATOM 557 C C . ILE A 1 68 ? 8.612 -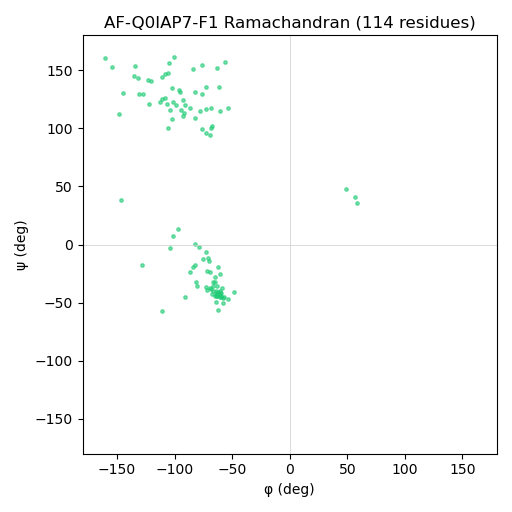5.571 -4.682 1.00 86.81 68 ILE A C 1
ATOM 559 O O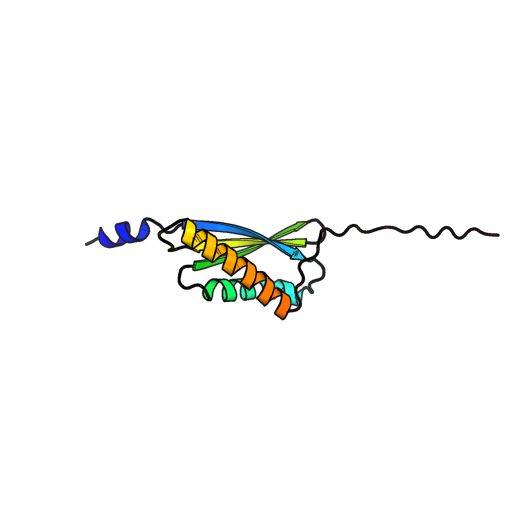 . ILE A 1 68 ? 9.669 -5.452 -4.066 1.00 86.81 68 ILE A O 1
ATOM 563 N N . SER A 1 69 ? 8.589 -5.879 -5.976 1.00 85.69 69 SER A N 1
ATOM 564 C CA . SER A 1 69 ? 9.761 -5.678 -6.841 1.00 85.69 69 SER A CA 1
ATOM 565 C C . SER A 1 69 ? 9.582 -4.472 -7.731 1.00 85.69 69 SER A C 1
ATOM 567 O O . SER A 1 69 ? 8.464 -4.099 -8.077 1.00 85.69 69 SER A O 1
ATOM 569 N N . SER A 1 70 ? 10.713 -3.928 -8.157 1.00 83.62 70 SER A N 1
ATOM 570 C CA . SER A 1 70 ? 10.792 -2.866 -9.143 1.00 83.62 70 SER A CA 1
ATOM 571 C C . SER A 1 70 ? 11.611 -3.311 -10.351 1.00 83.62 70 SER A C 1
ATOM 573 O O . SER A 1 70 ? 12.653 -3.953 -10.197 1.00 83.62 70 SER A O 1
ATOM 575 N N . LEU A 1 71 ? 11.157 -2.910 -11.538 1.00 85.06 71 LEU A N 1
ATOM 576 C CA . LEU A 1 71 ? 11.891 -3.018 -12.803 1.00 85.06 71 LEU A CA 1
ATOM 577 C C . LEU A 1 71 ? 12.522 -1.683 -13.244 1.00 85.06 71 LEU A C 1
ATOM 579 O O . LEU A 1 71 ? 13.053 -1.578 -14.354 1.00 85.06 71 LEU A O 1
ATOM 583 N N . HIS A 1 72 ? 12.474 -0.650 -12.397 1.00 79.75 72 HIS A N 1
ATOM 584 C CA . HIS A 1 72 ? 13.068 0.652 -12.699 1.00 79.75 72 HIS A CA 1
ATOM 585 C C . HIS A 1 72 ? 14.585 0.535 -12.904 1.00 79.75 72 HIS A C 1
ATOM 587 O O . HIS A 1 72 ? 15.299 -0.111 -12.136 1.00 79.75 72 HIS A O 1
ATOM 593 N N . ARG A 1 73 ? 15.100 1.194 -13.948 1.00 75.50 73 ARG A N 1
ATOM 594 C CA . ARG A 1 73 ? 16.533 1.152 -14.287 1.00 75.50 73 ARG A CA 1
ATOM 595 C C . ARG A 1 73 ? 17.370 2.114 -13.445 1.00 75.50 73 ARG A C 1
ATOM 597 O O . ARG A 1 73 ? 18.535 1.801 -13.174 1.00 75.50 73 ARG A O 1
ATOM 604 N N . MET A 1 74 ? 16.789 3.252 -13.058 1.00 77.44 74 MET A N 1
ATOM 605 C CA . MET A 1 74 ? 17.420 4.296 -12.251 1.00 77.44 74 MET A CA 1
ATOM 606 C C . MET A 1 74 ? 16.792 4.368 -10.858 1.00 77.44 74 MET A C 1
ATOM 608 O O . MET A 1 74 ? 15.584 4.208 -10.694 1.00 77.44 74 MET A O 1
ATOM 612 N N . GLN A 1 75 ? 17.617 4.662 -9.852 1.00 74.56 75 GLN A N 1
ATOM 613 C CA . GLN A 1 75 ? 17.166 4.784 -8.462 1.00 74.56 75 GLN A CA 1
ATOM 614 C C . GLN A 1 75 ? 16.233 5.987 -8.244 1.00 74.56 75 GLN A C 1
ATOM 616 O O . GLN A 1 75 ? 15.336 5.909 -7.411 1.00 74.56 75 GLN A O 1
ATOM 621 N N . TYR A 1 76 ? 16.431 7.080 -8.989 1.00 78.06 76 TYR A N 1
ATOM 622 C CA . TYR A 1 76 ? 15.578 8.270 -8.914 1.00 78.06 76 TYR A CA 1
ATOM 623 C C . TYR A 1 76 ? 14.141 7.961 -9.356 1.00 78.06 76 TYR A C 1
ATOM 625 O O . TYR A 1 76 ? 13.209 8.195 -8.594 1.00 78.06 76 TYR A O 1
ATOM 633 N N . ASP A 1 77 ? 13.979 7.315 -10.516 1.00 80.25 77 ASP A N 1
ATOM 634 C CA . ASP A 1 77 ? 12.665 6.924 -11.045 1.00 80.25 77 ASP A CA 1
ATOM 635 C C . ASP A 1 77 ? 11.914 5.993 -10.081 1.00 80.25 77 ASP A C 1
ATOM 637 O O . ASP A 1 77 ? 10.700 6.104 -9.910 1.00 80.25 77 ASP A O 1
ATOM 641 N N . PHE A 1 78 ? 12.648 5.095 -9.411 1.00 80.44 78 PHE A N 1
ATOM 642 C CA . PHE A 1 78 ? 12.083 4.254 -8.360 1.00 80.44 78 PHE A CA 1
ATOM 643 C C . PHE A 1 78 ? 11.610 5.076 -7.156 1.00 80.44 78 PHE A C 1
ATOM 645 O O . PHE A 1 78 ? 10.512 4.843 -6.659 1.00 80.44 78 PHE A O 1
ATOM 652 N N . GLY A 1 79 ? 12.407 6.046 -6.697 1.00 80.44 79 GLY A N 1
ATOM 653 C CA . GLY A 1 79 ? 12.015 6.952 -5.616 1.00 80.44 79 GLY A CA 1
ATOM 654 C C . GLY A 1 79 ? 10.718 7.697 -5.934 1.00 80.44 79 GLY A C 1
ATOM 655 O O . GLY A 1 79 ? 9.802 7.711 -5.113 1.00 80.44 79 GLY A O 1
ATOM 656 N N . ASP A 1 80 ? 10.598 8.225 -7.151 1.00 85.12 80 ASP A N 1
ATOM 657 C CA . ASP A 1 80 ? 9.385 8.905 -7.612 1.00 85.12 80 ASP A CA 1
ATOM 658 C C . ASP A 1 80 ? 8.177 7.958 -7.691 1.00 85.12 80 ASP A C 1
ATOM 660 O O . ASP A 1 80 ? 7.068 8.333 -7.307 1.00 85.12 80 ASP A O 1
ATOM 664 N N . SER A 1 81 ? 8.375 6.722 -8.160 1.00 84.56 81 SER A N 1
ATOM 665 C CA . SER A 1 81 ? 7.329 5.690 -8.189 1.00 84.56 81 SER A CA 1
ATOM 666 C C . SER A 1 81 ? 6.857 5.323 -6.779 1.00 84.56 81 SER A C 1
ATOM 668 O O . SER A 1 81 ? 5.654 5.285 -6.529 1.00 84.56 81 SER A O 1
ATOM 670 N N . VAL A 1 82 ? 7.772 5.172 -5.816 1.00 84.88 82 VAL A N 1
ATOM 671 C CA . VAL A 1 82 ? 7.422 4.928 -4.407 1.00 84.88 82 VAL A CA 1
ATOM 672 C C . VAL A 1 82 ? 6.647 6.101 -3.808 1.00 84.88 82 VAL A C 1
ATOM 674 O O . VAL A 1 82 ? 5.669 5.877 -3.098 1.00 84.88 82 VAL A O 1
ATOM 677 N N . LEU A 1 83 ? 7.034 7.347 -4.097 1.00 84.88 83 LEU A N 1
ATOM 678 C CA . LEU A 1 83 ? 6.307 8.527 -3.617 1.00 84.88 83 LEU A CA 1
ATOM 679 C C . LEU A 1 83 ? 4.883 8.587 -4.186 1.00 84.88 83 LEU A C 1
ATOM 681 O O . LEU A 1 83 ? 3.934 8.822 -3.436 1.00 84.88 83 LEU A O 1
ATOM 685 N N . ARG A 1 84 ? 4.713 8.318 -5.487 1.00 86.94 84 ARG A N 1
ATOM 686 C CA . ARG A 1 84 ? 3.382 8.210 -6.108 1.00 86.94 84 ARG A CA 1
ATOM 687 C C . ARG A 1 84 ? 2.567 7.078 -5.490 1.00 86.94 84 ARG A C 1
ATOM 689 O O . ARG A 1 84 ? 1.401 7.276 -5.166 1.00 86.94 84 ARG A O 1
ATOM 696 N N . LEU A 1 85 ? 3.186 5.923 -5.259 1.00 86.56 85 LEU A N 1
ATOM 697 C CA . LEU A 1 85 ? 2.539 4.778 -4.624 1.00 86.56 85 LEU A CA 1
ATOM 698 C C . LEU A 1 85 ? 2.057 5.114 -3.205 1.00 86.56 85 LEU A C 1
ATOM 700 O O . LEU A 1 85 ? 0.946 4.756 -2.828 1.00 86.56 85 LEU A O 1
ATOM 704 N N . GLN A 1 86 ? 2.855 5.846 -2.423 1.00 84.69 86 GLN A N 1
ATOM 705 C CA . GLN A 1 86 ? 2.452 6.309 -1.093 1.00 84.69 86 GLN A CA 1
ATOM 706 C C . GLN A 1 86 ? 1.237 7.241 -1.153 1.00 84.69 86 GLN A C 1
ATOM 708 O O . GLN A 1 86 ? 0.322 7.103 -0.341 1.00 84.69 86 GLN A O 1
ATOM 713 N N . GLN A 1 87 ? 1.199 8.160 -2.120 1.00 86.12 87 GLN A N 1
ATOM 714 C CA . GLN A 1 87 ? 0.046 9.038 -2.333 1.00 86.12 87 GLN A CA 1
ATOM 715 C C . GLN A 1 87 ? -1.204 8.240 -2.727 1.00 86.12 87 GLN A C 1
ATOM 717 O O . GLN A 1 87 ? -2.270 8.464 -2.156 1.00 86.12 87 GLN A O 1
ATOM 722 N N . LEU A 1 88 ? -1.060 7.264 -3.629 1.00 87.44 88 LEU A N 1
ATOM 723 C CA . LEU A 1 88 ? -2.146 6.370 -4.033 1.00 87.44 88 LEU A CA 1
ATOM 724 C C . LEU A 1 88 ? -2.663 5.534 -2.862 1.00 87.44 88 LEU A C 1
ATOM 726 O O . LEU A 1 88 ? -3.871 5.400 -2.697 1.00 87.44 88 LEU A O 1
ATOM 730 N N . PHE A 1 89 ? -1.785 5.022 -1.997 1.00 86.44 89 PHE A N 1
ATOM 731 C CA . PHE A 1 89 ? -2.219 4.317 -0.792 1.00 86.44 89 PHE A CA 1
ATOM 732 C C . PHE A 1 89 ? -3.043 5.206 0.126 1.00 86.44 89 PHE A C 1
ATOM 734 O O . PHE A 1 89 ? -4.088 4.771 0.597 1.00 86.44 89 PHE A O 1
ATOM 741 N N . ILE A 1 90 ? -2.611 6.446 0.362 1.00 82.88 90 ILE A N 1
ATOM 742 C CA . ILE A 1 90 ? -3.385 7.391 1.173 1.00 82.88 90 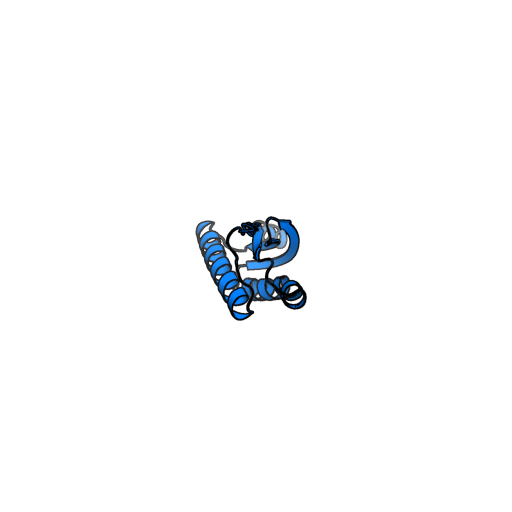ILE A CA 1
ATOM 743 C C . ILE A 1 90 ? -4.758 7.623 0.541 1.00 82.88 90 ILE A C 1
ATOM 745 O O . ILE A 1 90 ? -5.764 7.565 1.248 1.00 82.88 90 ILE A O 1
ATOM 749 N N . GLN A 1 91 ? -4.811 7.835 -0.774 1.00 86.12 91 GLN A N 1
ATOM 750 C CA . GLN A 1 91 ? -6.055 8.068 -1.496 1.00 86.12 91 GLN A CA 1
ATOM 751 C C . GLN A 1 91 ? -7.005 6.865 -1.403 1.00 86.12 91 GLN A C 1
ATOM 753 O O . GLN A 1 91 ? -8.116 7.013 -0.901 1.00 86.12 91 GLN A O 1
ATOM 758 N N . VAL A 1 92 ? -6.556 5.673 -1.806 1.00 87.06 92 VAL A N 1
ATOM 759 C CA . VAL A 1 92 ? -7.376 4.450 -1.819 1.00 87.06 92 VAL A CA 1
ATOM 760 C C . VAL A 1 92 ? -7.862 4.093 -0.416 1.00 87.06 92 VAL A C 1
ATOM 762 O O . VAL A 1 92 ? -9.013 3.694 -0.239 1.00 87.06 92 VAL A O 1
ATOM 765 N N . LEU A 1 93 ? -7.016 4.248 0.605 1.00 84.00 93 LEU A N 1
ATOM 766 C CA . LEU A 1 93 ? -7.416 3.994 1.989 1.00 84.00 93 LEU A CA 1
ATOM 767 C C . LEU A 1 93 ? -8.450 5.023 2.468 1.00 84.00 93 LEU A C 1
ATOM 769 O O . LEU A 1 93 ? -9.465 4.634 3.043 1.00 84.00 93 LEU A O 1
ATOM 773 N N . THR A 1 94 ? -8.266 6.305 2.145 1.00 82.94 94 THR A N 1
ATOM 774 C CA . THR A 1 94 ? -9.227 7.369 2.485 1.00 82.94 94 THR A CA 1
ATOM 775 C C . THR A 1 94 ? -10.580 7.152 1.801 1.00 82.94 94 THR A C 1
ATOM 777 O O . THR A 1 94 ? -11.613 7.233 2.460 1.00 82.94 94 THR A O 1
ATOM 780 N N . GLU A 1 95 ? -10.595 6.798 0.512 1.00 86.69 95 GLU A N 1
ATOM 781 C CA . GLU A 1 95 ? -11.816 6.476 -0.249 1.00 86.69 95 GLU A CA 1
ATOM 782 C C . GLU A 1 95 ? -12.586 5.281 0.342 1.00 86.69 95 GLU A C 1
ATOM 784 O O . GLU A 1 95 ? -13.803 5.186 0.195 1.00 86.69 95 GLU A O 1
ATOM 789 N N . ASN A 1 96 ? -11.895 4.392 1.062 1.00 83.12 96 ASN A N 1
ATOM 790 C CA . ASN A 1 96 ? -12.480 3.241 1.753 1.00 83.12 96 ASN A CA 1
ATOM 791 C C . ASN A 1 96 ? -12.753 3.495 3.251 1.00 83.12 96 ASN A C 1
ATOM 793 O O . ASN A 1 96 ? -13.047 2.551 3.990 1.00 83.12 96 ASN A O 1
ATOM 797 N N . ASN A 1 97 ? -12.702 4.756 3.700 1.00 80.75 97 ASN A N 1
ATOM 798 C CA . ASN A 1 97 ? -12.884 5.180 5.095 1.00 80.75 97 ASN A CA 1
ATOM 799 C C . ASN A 1 97 ? -11.874 4.539 6.069 1.00 80.75 97 ASN A C 1
ATOM 801 O O . ASN A 1 97 ? -12.216 4.211 7.206 1.00 80.75 97 ASN A O 1
ATOM 805 N N . ILE A 1 98 ? -10.636 4.331 5.614 1.00 80.31 98 ILE A N 1
ATOM 806 C CA . ILE A 1 98 ? -9.512 3.831 6.412 1.00 80.31 98 ILE A CA 1
ATOM 807 C C . ILE A 1 98 ? -8.569 5.005 6.678 1.00 80.31 98 ILE A C 1
ATOM 809 O O . ILE A 1 98 ? -7.791 5.414 5.818 1.00 80.31 98 ILE A O 1
ATOM 813 N N . GLU A 1 99 ? -8.654 5.580 7.876 1.00 70.88 99 GLU A N 1
ATOM 814 C CA . GLU A 1 99 ? -7.872 6.767 8.228 1.00 70.88 99 GLU A CA 1
ATOM 815 C C . GLU A 1 99 ? -6.457 6.427 8.717 1.00 70.88 99 GLU A C 1
ATOM 817 O O . GLU A 1 99 ? -6.217 5.405 9.365 1.00 70.88 99 GLU A O 1
ATOM 822 N N . PHE A 1 100 ? -5.520 7.352 8.499 1.00 65.50 100 PHE A N 1
ATOM 823 C CA . PHE A 1 100 ? -4.227 7.381 9.182 1.00 65.50 100 PHE A CA 1
ATOM 824 C C . PHE A 1 100 ? -4.328 8.270 10.424 1.00 65.50 100 PHE A C 1
ATOM 826 O O . PHE A 1 100 ? -4.432 9.490 10.320 1.00 65.50 100 PHE A O 1
ATOM 833 N N . ARG A 1 101 ? -4.263 7.684 11.624 1.00 61.19 101 ARG A N 1
ATOM 834 C CA . ARG A 1 101 ? -4.338 8.446 12.878 1.00 61.19 101 ARG A CA 1
ATOM 835 C C . ARG A 1 101 ? -2.938 8.749 13.403 1.00 61.19 101 ARG A C 1
ATOM 837 O O . ARG A 1 101 ? -2.085 7.861 13.528 1.00 61.19 101 ARG A O 1
ATOM 844 N N . PHE A 1 102 ? -2.704 10.008 13.762 1.00 56.03 102 PHE A N 1
ATOM 845 C CA . PHE A 1 102 ? -1.544 10.425 14.553 1.00 56.03 102 PHE A CA 1
ATOM 846 C C . PHE A 1 102 ? -1.488 9.654 15.886 1.00 56.03 102 PHE A C 1
ATOM 848 O O . PHE A 1 102 ? -2.506 9.100 16.302 1.00 56.03 102 PHE A O 1
ATOM 855 N N . PRO A 1 103 ? -0.314 9.525 16.532 1.00 59.66 103 PRO A N 1
ATOM 856 C CA . PRO A 1 103 ? -0.190 8.738 17.756 1.00 59.6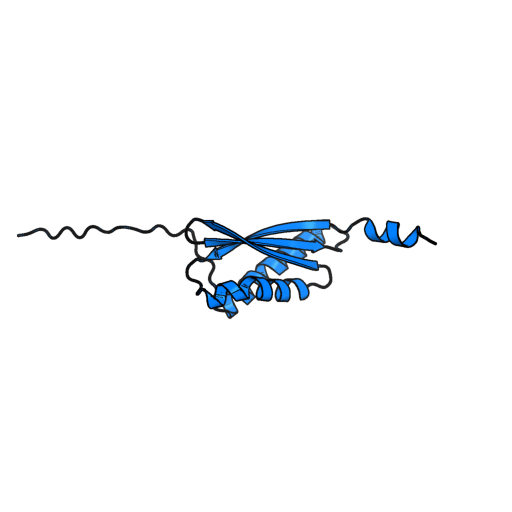6 103 PRO A CA 1
ATOM 857 C C . PRO A 1 103 ? -1.225 9.217 18.778 1.00 59.66 103 PRO A C 1
ATOM 859 O O . PRO A 1 103 ? -1.210 10.381 19.171 1.00 59.66 103 PRO A O 1
ATOM 862 N N . SER A 1 104 ? -2.156 8.346 19.163 1.00 57.34 104 SER A N 1
ATOM 863 C CA . SER A 1 104 ? -3.215 8.689 20.110 1.00 57.34 104 SER A CA 1
ATOM 864 C C . SER A 1 104 ? -2.817 8.249 21.511 1.00 57.34 104 SER A C 1
ATOM 866 O O . SER A 1 104 ? -2.407 7.104 21.700 1.00 57.34 104 SER A O 1
ATOM 868 N N . GLN A 1 105 ? -2.978 9.134 22.492 1.0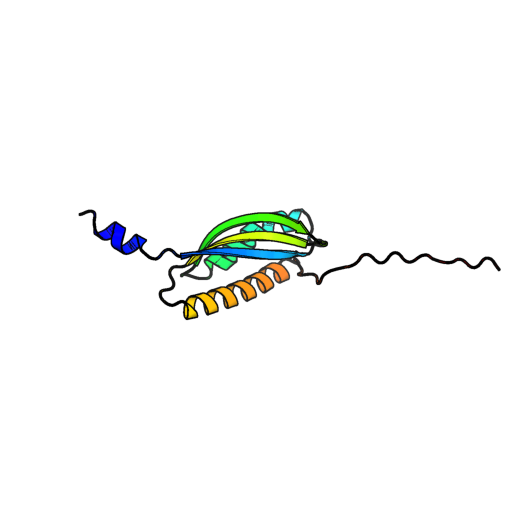0 58.09 105 GLN A N 1
ATOM 869 C CA . GLN A 1 105 ? -2.884 8.795 23.910 1.00 58.09 105 GLN A CA 1
ATOM 870 C C . GLN A 1 105 ? -4.298 8.694 24.487 1.00 58.09 105 GLN A C 1
ATOM 872 O O . GLN A 1 105 ? -5.141 9.546 24.208 1.00 58.09 105 GLN A O 1
ATOM 877 N N . ALA A 1 106 ? -4.565 7.653 25.276 1.00 59.19 106 ALA A N 1
ATOM 878 C CA . ALA A 1 106 ? -5.778 7.592 26.081 1.00 59.19 106 ALA A CA 1
ATOM 879 C C . ALA A 1 106 ? -5.570 8.478 27.315 1.00 59.19 106 ALA A C 1
ATOM 881 O O . ALA A 1 106 ? -4.696 8.200 28.135 1.00 59.19 106 ALA A O 1
ATOM 882 N N . LEU A 1 107 ? -6.342 9.558 27.422 1.00 60.19 107 LEU A N 1
ATOM 883 C CA . LEU A 1 107 ? -6.353 10.412 28.605 1.00 60.19 107 LEU A CA 1
ATOM 884 C C . LEU A 1 107 ? -7.427 9.895 29.560 1.00 60.19 107 LEU A C 1
ATOM 886 O O . LEU A 1 107 ? -8.601 9.834 29.200 1.00 60.19 107 LEU A O 1
ATOM 890 N N . PHE A 1 108 ? -7.023 9.514 30.769 1.00 60.94 108 PHE A N 1
ATOM 891 C CA . PHE A 1 108 ? -7.955 9.226 31.852 1.00 60.94 108 PHE A CA 1
ATOM 892 C C . PHE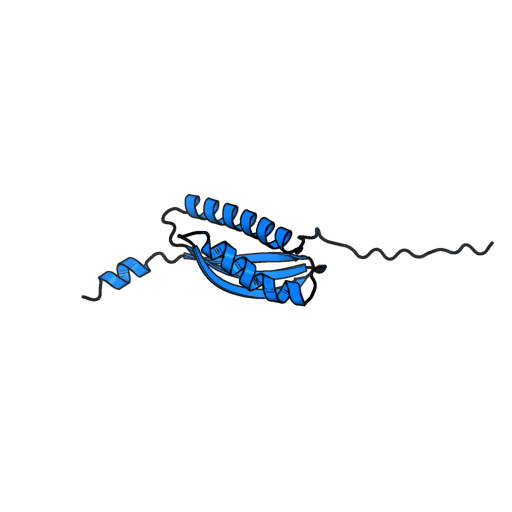 A 1 108 ? -8.261 10.542 32.573 1.00 60.94 108 PHE A C 1
ATOM 894 O O . PHE A 1 108 ? -7.350 11.182 33.095 1.00 60.94 108 PHE A O 1
ATOM 901 N N . VAL A 1 109 ? -9.522 10.976 32.551 1.00 66.12 109 VAL A N 1
ATOM 902 C CA . VAL A 1 109 ? -9.969 12.182 33.260 1.00 66.12 109 VAL A CA 1
ATOM 903 C C . VAL A 1 109 ? -10.685 11.733 34.527 1.00 66.12 109 VAL A C 1
ATOM 905 O O . VAL A 1 109 ? -11.793 11.207 34.455 1.00 66.12 109 VAL A O 1
ATOM 908 N N . GLU A 1 110 ? -10.055 11.926 35.685 1.00 62.78 110 GLU A N 1
ATOM 909 C CA . GLU A 1 110 ? -10.730 11.767 36.975 1.00 62.78 110 GLU A CA 1
ATOM 910 C C . GLU A 1 110 ? -11.691 12.942 37.185 1.00 62.78 110 GLU A C 1
ATOM 912 O O . GLU A 1 110 ? -11.282 14.102 37.270 1.00 62.78 110 GLU A O 1
ATOM 917 N N . SER A 1 111 ? -12.990 12.654 37.257 1.00 60.59 111 SER A N 1
ATOM 918 C CA . SER A 1 111 ? -13.974 13.626 37.720 1.00 60.59 111 SER A CA 1
ATOM 919 C C . SER A 1 111 ? -13.870 13.733 39.240 1.00 60.59 111 SER A C 1
ATOM 921 O O . SER A 1 111 ? -14.417 12.898 39.963 1.00 60.59 111 SER A O 1
ATOM 923 N N . PHE A 1 112 ? -13.183 14.759 39.736 1.00 54.25 112 PHE A N 1
ATOM 924 C CA . PHE A 1 112 ? -13.305 15.151 41.136 1.00 54.25 112 PHE A CA 1
ATOM 925 C C . PHE A 1 112 ? -14.702 15.743 41.340 1.00 54.25 112 PHE A C 1
ATOM 927 O O . PHE A 1 112 ? -14.933 16.926 41.093 1.00 54.25 112 PHE A O 1
ATOM 934 N N . TYR A 1 113 ? -15.653 14.916 41.769 1.00 57.22 113 TYR A N 1
ATOM 935 C CA . TYR A 1 113 ? -16.835 15.432 42.443 1.00 57.22 113 TYR A CA 1
ATOM 936 C C . TYR A 1 113 ? -16.359 15.988 43.787 1.00 57.22 113 TYR A C 1
ATOM 938 O O . TYR A 1 113 ? -16.075 15.235 44.714 1.00 57.22 113 TYR A O 1
ATOM 946 N N . SER A 1 114 ? -16.198 17.308 43.874 1.00 52.06 114 SER A N 1
ATOM 947 C CA . SER A 1 114 ? -16.115 17.982 45.167 1.00 52.06 114 SER A CA 1
ATOM 948 C C . SER A 1 114 ? -17.488 17.871 45.821 1.00 52.06 114 SER A C 1
ATOM 950 O O . SER A 1 114 ? -18.422 18.568 45.428 1.00 52.06 114 SER A O 1
ATOM 952 N N . GLU A 1 115 ? -17.618 16.950 46.772 1.00 50.69 115 GLU A N 1
ATOM 953 C CA . GLU A 1 115 ? -18.722 16.958 47.727 1.00 50.69 115 GLU A CA 1
ATOM 954 C C . GLU A 1 115 ? -18.647 18.284 48.506 1.00 50.69 115 GLU A C 1
ATOM 956 O O . GLU A 1 115 ? -17.642 18.575 49.159 1.00 50.69 115 GLU A O 1
ATOM 961 N N . LEU A 1 116 ? -19.671 19.123 48.312 1.00 50.88 116 LEU A N 1
ATOM 962 C CA . LEU A 1 116 ? -19.934 20.356 49.062 1.00 50.88 116 LEU A CA 1
ATOM 963 C C . LEU A 1 116 ? -20.451 20.036 50.466 1.00 50.88 116 LEU A C 1
ATOM 965 O O . LEU A 1 116 ? -21.272 19.097 50.579 1.00 50.88 116 LEU A O 1
#